Protein AF-W4SH90-F1 (afdb_monomer_lite)

Secondary structure (DSSP, 8-state):
----------------S-SEEEETTEEEEEEEEEETTEEEEEEEEEETTS-EEEEEE-S--BSSHHHHHHHHHHHHHHEEE-TT--EEE-

Structure (mmCIF, N/CA/C/O backbone):
data_AF-W4SH90-F1
#
_entry.id   AF-W4SH90-F1
#
loop_
_atom_site.group_PDB
_atom_site.id
_atom_site.type_symbol
_atom_site.label_atom_id
_atom_site.label_alt_id
_atom_site.label_comp_id
_atom_site.label_asym_id
_atom_site.label_entity_id
_atom_site.label_seq_id
_atom_site.pdbx_PDB_ins_code
_atom_site.Cartn_x
_atom_site.Cartn_y
_atom_site.Cartn_z
_atom_site.occupancy
_atom_site.B_iso_or_equiv
_atom_site.auth_seq_id
_atom_site.auth_comp_id
_atom_site.auth_asym_id
_atom_site.auth_atom_id
_atom_site.pdbx_PDB_model_num
ATOM 1 N N . MET A 1 1 ? -13.991 21.041 -46.698 1.00 39.53 1 MET A N 1
ATOM 2 C CA . MET A 1 1 ? -13.158 21.230 -45.490 1.00 39.53 1 MET A CA 1
ATOM 3 C C . MET A 1 1 ? -13.722 20.370 -44.364 1.00 39.53 1 MET A C 1
ATOM 5 O O . MET A 1 1 ? -14.774 20.707 -43.840 1.00 39.53 1 MET A O 1
ATOM 9 N N . ARG A 1 2 ? -13.099 19.230 -44.038 1.00 41.41 2 ARG A N 1
ATOM 10 C CA . ARG A 1 2 ? -13.494 18.388 -42.893 1.00 41.41 2 ARG A CA 1
ATOM 11 C C . ARG A 1 2 ? -12.474 18.608 -41.779 1.00 41.41 2 ARG A C 1
ATOM 13 O O . ARG A 1 2 ? -11.289 18.381 -41.993 1.00 41.41 2 ARG A O 1
ATOM 20 N N . ARG A 1 3 ? -12.923 19.130 -40.636 1.00 40.84 3 ARG A N 1
ATOM 21 C CA . ARG A 1 3 ? -12.084 19.319 -39.447 1.00 40.84 3 ARG A CA 1
ATOM 22 C C . ARG A 1 3 ? -11.887 17.950 -38.797 1.00 40.84 3 ARG A C 1
ATOM 24 O O . ARG A 1 3 ? -12.863 17.320 -38.407 1.00 40.84 3 ARG A O 1
ATOM 31 N N . HIS A 1 4 ? -10.640 17.494 -38.732 1.00 39.84 4 HIS A N 1
ATOM 32 C CA . HIS A 1 4 ? -10.242 16.388 -37.870 1.00 39.84 4 HIS A CA 1
ATOM 33 C C . HIS A 1 4 ? -10.229 16.903 -36.432 1.00 39.84 4 HIS A C 1
ATOM 35 O O . HIS A 1 4 ? -9.369 17.698 -36.063 1.00 39.84 4 HIS A O 1
ATOM 41 N N . THR A 1 5 ? -11.193 16.468 -35.630 1.00 49.25 5 THR A N 1
ATOM 42 C CA . THR A 1 5 ? -11.097 16.554 -34.172 1.00 49.25 5 THR A CA 1
ATOM 43 C C . THR A 1 5 ? -10.307 15.323 -33.721 1.00 49.25 5 THR A C 1
ATOM 45 O O . THR A 1 5 ? -10.726 14.212 -34.059 1.00 49.25 5 THR A O 1
ATOM 48 N N . PRO A 1 6 ? -9.167 15.448 -33.022 1.00 44.91 6 PRO A N 1
ATOM 49 C CA . PRO A 1 6 ? -8.522 14.279 -32.450 1.00 44.91 6 PRO A CA 1
ATOM 50 C C . PRO A 1 6 ? -9.398 13.769 -31.304 1.00 44.91 6 PRO A C 1
ATOM 52 O O . PRO A 1 6 ? -9.808 14.539 -30.434 1.00 44.91 6 PRO A O 1
ATOM 55 N N . ALA A 1 7 ? -9.714 12.476 -31.336 1.00 41.84 7 ALA A N 1
ATOM 56 C CA . ALA A 1 7 ? -10.337 11.788 -30.221 1.00 41.84 7 ALA A CA 1
ATOM 57 C C . ALA A 1 7 ? -9.418 11.942 -29.006 1.00 41.84 7 ALA A C 1
ATOM 59 O O . ALA A 1 7 ? -8.291 11.446 -28.999 1.00 41.84 7 ALA A O 1
ATOM 60 N N . THR A 1 8 ? -9.889 12.675 -28.000 1.00 42.88 8 THR A N 1
ATOM 61 C CA . THR A 1 8 ? -9.352 12.618 -26.648 1.00 42.88 8 THR A CA 1
ATOM 62 C C . THR A 1 8 ? -9.306 11.146 -26.271 1.00 42.88 8 THR A C 1
ATOM 64 O O . THR A 1 8 ? -10.353 10.510 -26.159 1.00 42.88 8 THR A O 1
ATOM 67 N N . ALA A 1 9 ? -8.100 10.595 -26.138 1.00 44.88 9 ALA A N 1
ATOM 68 C CA . ALA A 1 9 ? -7.898 9.325 -25.472 1.00 44.88 9 ALA A CA 1
ATOM 69 C C . ALA A 1 9 ? -8.372 9.532 -24.032 1.00 44.88 9 ALA A C 1
ATOM 71 O O . ALA A 1 9 ? -7.632 10.008 -23.174 1.00 44.88 9 ALA A O 1
ATOM 72 N N . ALA A 1 10 ? -9.659 9.283 -23.802 1.00 43.38 10 ALA A N 1
ATOM 73 C CA . ALA A 1 10 ? -10.163 9.017 -22.481 1.00 43.38 10 ALA A CA 1
ATOM 74 C C . ALA A 1 10 ? -9.381 7.789 -22.036 1.00 43.38 10 ALA A C 1
ATOM 76 O O . ALA A 1 10 ? -9.590 6.698 -22.561 1.00 43.38 10 ALA A O 1
ATOM 77 N N . THR A 1 11 ? -8.396 8.005 -21.167 1.00 49.38 11 THR A N 1
ATOM 78 C CA . THR A 1 11 ? -7.760 6.939 -20.411 1.00 49.38 11 THR A CA 1
ATOM 79 C C . THR A 1 11 ? -8.897 6.159 -19.785 1.00 49.38 11 THR A C 1
ATOM 81 O O . THR A 1 11 ? -9.550 6.636 -18.858 1.00 49.38 11 THR A O 1
ATOM 84 N N . GLU A 1 12 ? -9.202 5.015 -20.383 1.00 42.34 12 GLU A N 1
ATOM 85 C CA . GLU A 1 12 ? -10.185 4.081 -19.888 1.00 42.34 12 GLU A CA 1
ATOM 86 C C . GLU A 1 12 ? -9.651 3.652 -18.525 1.00 42.34 12 GLU A C 1
ATOM 88 O O . GLU A 1 12 ? -8.675 2.908 -18.413 1.00 42.34 12 GLU A O 1
ATOM 93 N N . VAL A 1 13 ? -10.202 4.251 -17.471 1.00 47.47 13 VAL A N 1
ATOM 94 C CA . VAL A 1 13 ? -9.907 3.856 -16.103 1.00 47.47 13 VAL A CA 1
ATOM 95 C C . VAL A 1 13 ? -10.553 2.489 -15.969 1.00 47.47 13 VAL A C 1
ATOM 97 O O . VAL A 1 13 ? -11.731 2.390 -15.637 1.00 47.47 13 VAL A O 1
ATOM 100 N N . MET A 1 14 ? -9.804 1.438 -16.315 1.00 44.97 14 MET A N 1
ATOM 101 C CA . MET A 1 14 ? -10.166 0.065 -15.997 1.00 44.97 14 MET A CA 1
ATOM 102 C C . MET A 1 14 ? -10.416 0.024 -14.492 1.00 44.97 14 MET A C 1
ATOM 104 O O . MET A 1 14 ? -9.488 0.032 -13.682 1.00 44.97 14 MET A O 1
ATOM 108 N N . MET A 1 15 ? -11.690 0.054 -14.114 1.00 45.22 15 MET A N 1
ATOM 109 C CA . MET A 1 15 ? -12.128 -0.188 -12.753 1.00 45.22 15 MET A CA 1
ATOM 110 C C . MET A 1 15 ? -11.893 -1.671 -12.473 1.00 45.22 15 MET A C 1
ATOM 112 O O . MET A 1 15 ? -12.769 -2.507 -12.673 1.00 45.22 15 MET A O 1
ATOM 116 N N . GLU A 1 16 ? -10.667 -2.009 -12.074 1.00 52.72 16 GLU A N 1
ATOM 117 C CA . GLU A 1 16 ? -10.335 -3.349 -11.607 1.00 52.72 16 GLU A CA 1
ATOM 118 C C . GLU A 1 16 ? -11.063 -3.649 -10.284 1.00 52.72 16 GLU A C 1
ATOM 120 O O . GLU A 1 16 ? -11.148 -2.780 -9.405 1.00 52.72 16 GLU A O 1
ATOM 125 N N . PRO A 1 17 ? -11.572 -4.881 -10.093 1.00 52.16 17 PRO A N 1
ATOM 126 C CA . PRO A 1 17 ? -12.337 -5.231 -8.908 1.00 52.16 17 PRO A CA 1
ATOM 127 C C . PRO A 1 17 ? -11.427 -5.178 -7.669 1.00 52.16 17 PRO A C 1
ATOM 129 O O . PRO A 1 17 ? -10.405 -5.864 -7.570 1.00 52.16 17 PRO A O 1
ATOM 132 N N . THR A 1 18 ? -11.822 -4.313 -6.728 1.00 56.00 18 THR A N 1
ATOM 133 C CA . THR A 1 18 ? -11.162 -3.910 -5.468 1.00 56.00 18 THR A CA 1
ATOM 134 C C . THR A 1 18 ? -9.807 -3.202 -5.607 1.00 56.00 18 THR A C 1
ATOM 136 O O . THR A 1 18 ? -8.751 -3.767 -5.333 1.00 56.00 18 THR A O 1
ATOM 139 N N . MET A 1 19 ? -9.849 -1.905 -5.944 1.00 75.50 19 MET A N 1
ATOM 140 C CA . MET A 1 19 ? -8.703 -0.981 -5.818 1.00 75.50 19 MET A CA 1
ATOM 141 C C . MET A 1 19 ? -8.197 -0.833 -4.371 1.00 75.50 19 MET A C 1
ATOM 143 O O . MET A 1 19 ? -7.052 -0.444 -4.147 1.00 75.50 19 MET A O 1
ATOM 147 N N . PHE A 1 20 ? -9.041 -1.128 -3.382 1.00 87.88 20 PHE A N 1
ATOM 148 C CA . PHE A 1 20 ? -8.715 -0.978 -1.970 1.00 87.88 20 PHE A CA 1
ATOM 149 C C . PHE A 1 20 ? -9.378 -2.061 -1.110 1.00 87.88 20 PHE A C 1
ATOM 151 O O . PHE A 1 20 ? -10.408 -2.624 -1.485 1.00 87.88 20 PHE A O 1
ATOM 158 N N . ARG A 1 21 ? -8.792 -2.340 0.059 1.00 92.44 21 ARG A N 1
ATOM 159 C CA . ARG A 1 21 ? -9.380 -3.169 1.125 1.00 92.44 21 ARG A CA 1
ATOM 160 C C . ARG A 1 21 ? -9.743 -2.287 2.309 1.00 92.44 21 ARG A C 1
ATOM 162 O O . ARG A 1 21 ? -8.893 -1.554 2.802 1.00 92.44 21 ARG A O 1
ATOM 169 N N . GLN A 1 22 ? -10.980 -2.380 2.782 1.00 93.44 22 GLN A N 1
ATOM 170 C CA . GLN A 1 22 ? -11.425 -1.670 3.979 1.00 93.44 22 GLN A CA 1
ATOM 171 C C . GLN A 1 22 ? -11.365 -2.591 5.203 1.00 93.44 22 GLN A C 1
ATOM 173 O O . GLN A 1 22 ? -11.809 -3.736 5.144 1.00 93.44 22 GLN A O 1
ATOM 178 N N . ILE A 1 23 ? -10.811 -2.086 6.306 1.00 92.81 23 ILE A N 1
ATOM 179 C CA . ILE A 1 23 ? -10.725 -2.768 7.600 1.00 92.81 23 ILE A CA 1
ATOM 180 C C . ILE A 1 23 ? -11.102 -1.750 8.683 1.00 92.81 23 ILE A C 1
ATOM 182 O O . ILE A 1 23 ? -10.319 -0.867 9.040 1.00 92.81 23 ILE A O 1
ATOM 186 N N . GLY A 1 24 ? -12.337 -1.842 9.182 1.00 92.94 24 GLY A N 1
ATOM 187 C CA . GLY A 1 24 ? -12.903 -0.821 10.064 1.00 92.94 24 GLY A CA 1
ATOM 188 C C . GLY A 1 24 ? -12.943 0.549 9.376 1.00 92.94 24 GLY A C 1
ATOM 189 O O . GLY A 1 24 ? -13.439 0.660 8.256 1.00 92.94 24 GLY A O 1
ATOM 190 N N . ARG A 1 25 ? -12.387 1.569 10.043 1.00 95.00 25 ARG A N 1
ATOM 191 C CA . ARG A 1 25 ? -12.254 2.947 9.524 1.00 95.00 25 ARG A CA 1
ATOM 192 C C . ARG A 1 25 ? -11.052 3.162 8.602 1.00 95.00 25 ARG A C 1
ATOM 194 O O . ARG A 1 25 ? -10.795 4.284 8.185 1.00 95.00 25 ARG A O 1
ATOM 201 N N . TYR A 1 26 ? -10.250 2.126 8.375 1.00 95.88 26 TYR A N 1
ATOM 202 C CA . TYR A 1 26 ? -9.041 2.230 7.573 1.00 95.88 26 TYR A CA 1
ATOM 203 C C . TYR A 1 26 ? -9.251 1.612 6.202 1.00 95.88 26 TYR A C 1
ATOM 205 O O . TYR A 1 26 ? -9.918 0.587 6.045 1.00 95.88 26 TYR A O 1
ATOM 213 N N . ARG A 1 27 ? -8.608 2.208 5.211 1.00 95.62 27 ARG A N 1
ATOM 214 C CA . ARG A 1 27 ? -8.576 1.753 3.835 1.00 95.62 27 ARG A CA 1
ATOM 215 C C . ARG A 1 27 ? -7.123 1.529 3.427 1.00 95.62 27 ARG A C 1
ATOM 217 O O . ARG A 1 27 ? -6.284 2.416 3.534 1.00 95.62 27 ARG A O 1
ATOM 224 N N . LEU A 1 28 ? -6.842 0.328 2.939 1.00 95.94 28 LEU A N 1
ATOM 225 C CA . LEU A 1 28 ? -5.566 -0.054 2.350 1.00 95.94 28 LEU A CA 1
ATOM 226 C C . LEU A 1 28 ? -5.684 0.048 0.834 1.00 95.94 28 LEU A C 1
ATOM 228 O O . LEU A 1 28 ? -6.603 -0.532 0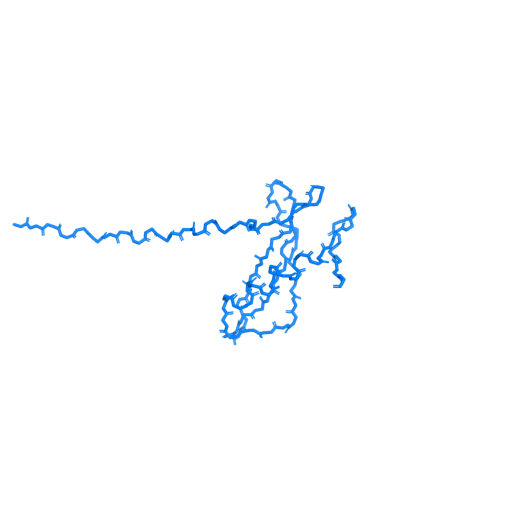.261 1.00 95.94 28 LEU A O 1
ATOM 232 N N . THR A 1 29 ? -4.771 0.762 0.186 1.00 95.56 29 THR A N 1
ATOM 233 C CA . THR A 1 29 ? -4.743 0.907 -1.276 1.00 95.56 29 THR A CA 1
ATOM 234 C C . THR A 1 29 ? -3.397 0.427 -1.803 1.00 95.56 29 THR A C 1
ATOM 236 O O . THR A 1 29 ? -2.352 0.872 -1.328 1.00 95.56 29 THR A O 1
ATOM 239 N N . ALA A 1 30 ? -3.414 -0.474 -2.786 1.00 95.81 30 ALA A N 1
ATOM 240 C CA . ALA A 1 30 ? -2.202 -0.908 -3.469 1.00 95.81 30 ALA A CA 1
ATOM 241 C C . ALA A 1 30 ? -1.692 0.214 -4.381 1.00 95.81 30 ALA A C 1
ATOM 243 O O . ALA A 1 30 ? -2.424 0.724 -5.229 1.00 95.81 30 ALA A O 1
ATOM 244 N N . HIS A 1 31 ? -0.433 0.592 -4.206 1.00 95.06 31 HIS A N 1
ATOM 245 C CA . HIS A 1 31 ? 0.200 1.705 -4.894 1.00 95.06 31 HIS A CA 1
ATOM 246 C C . HIS A 1 31 ? 1.584 1.306 -5.424 1.00 95.06 31 HIS A C 1
ATOM 248 O O . HIS A 1 31 ? 2.148 0.267 -5.068 1.00 95.06 31 HIS A O 1
ATOM 254 N N . THR A 1 32 ? 2.124 2.127 -6.320 1.00 94.81 32 THR A N 1
ATOM 255 C CA . THR A 1 32 ? 3.447 1.935 -6.917 1.00 94.81 32 THR A CA 1
ATOM 256 C C . THR A 1 32 ? 4.182 3.257 -6.961 1.00 94.81 32 THR A C 1
ATOM 258 O O . THR A 1 32 ? 3.647 4.235 -7.479 1.00 94.81 32 THR A O 1
ATOM 261 N N . VAL A 1 33 ? 5.425 3.268 -6.493 1.00 93.88 33 VAL A N 1
ATOM 262 C CA . VAL A 1 33 ? 6.272 4.461 -6.493 1.00 93.88 33 VAL A CA 1
ATOM 263 C C . VAL A 1 33 ? 7.417 4.262 -7.485 1.00 93.88 33 VAL A C 1
ATOM 265 O O . VAL A 1 33 ? 8.166 3.291 -7.338 1.00 93.88 33 VAL A O 1
ATOM 268 N N . PRO A 1 34 ? 7.593 5.146 -8.481 1.00 93.94 34 PRO A N 1
ATOM 269 C CA . PRO A 1 34 ? 8.783 5.129 -9.320 1.00 93.94 34 PRO A CA 1
ATOM 270 C C . PRO A 1 34 ? 9.997 5.602 -8.507 1.00 93.94 34 PRO A C 1
ATOM 272 O O . PRO A 1 34 ? 9.971 6.665 -7.888 1.00 93.94 34 PRO A O 1
ATOM 275 N N . VAL A 1 35 ? 11.075 4.820 -8.502 1.00 89.44 35 VAL A N 1
ATOM 276 C CA . VAL A 1 35 ? 12.325 5.127 -7.794 1.00 89.44 35 VAL A CA 1
ATOM 277 C C . VAL A 1 35 ? 13.502 4.731 -8.678 1.00 89.44 35 VAL A C 1
ATOM 279 O O . VAL A 1 35 ? 13.731 3.552 -8.912 1.00 89.44 35 VAL A O 1
ATOM 282 N N . GLY A 1 36 ? 14.276 5.706 -9.164 1.00 86.69 36 GLY A N 1
ATOM 283 C CA . GLY A 1 36 ? 15.532 5.434 -9.880 1.00 86.69 36 GLY A CA 1
ATOM 284 C C . GLY A 1 36 ? 15.383 4.574 -11.143 1.00 86.69 36 GLY A C 1
ATOM 285 O O . GLY A 1 36 ? 16.236 3.734 -11.402 1.00 86.69 36 GLY A O 1
ATOM 286 N N . GLY A 1 37 ? 14.296 4.752 -11.900 1.00 90.00 37 GLY A N 1
ATOM 287 C CA . GLY A 1 37 ? 14.035 4.010 -13.143 1.00 90.00 37 GLY A CA 1
ATOM 288 C C . GLY A 1 37 ? 13.346 2.654 -12.961 1.00 90.00 37 GLY A C 1
ATOM 289 O O . GLY A 1 37 ? 13.003 2.023 -13.953 1.00 90.00 37 GLY A O 1
ATOM 290 N N . VAL A 1 38 ? 13.096 2.233 -11.720 1.00 95.50 38 VAL A N 1
ATOM 291 C CA . VAL A 1 38 ? 12.298 1.044 -11.382 1.00 95.50 38 VAL A CA 1
ATOM 292 C C . VAL A 1 38 ? 11.061 1.435 -10.573 1.00 95.50 38 VAL A C 1
ATOM 294 O O . VAL A 1 38 ? 10.888 2.595 -10.198 1.00 95.50 38 VAL A O 1
ATOM 297 N N . PHE A 1 39 ? 10.203 0.464 -10.274 1.00 96.38 39 PHE A N 1
ATOM 298 C CA . PHE A 1 39 ? 8.991 0.644 -9.482 1.00 96.38 39 PHE A CA 1
ATOM 299 C C . PHE A 1 39 ? 9.076 -0.145 -8.177 1.00 96.38 39 PHE A C 1
ATOM 301 O O . PHE A 1 39 ? 9.416 -1.329 -8.174 1.00 96.38 39 PHE A O 1
ATOM 308 N N . SER A 1 40 ? 8.728 0.496 -7.065 1.00 95.75 40 SER A N 1
ATOM 309 C CA . SER A 1 40 ? 8.578 -0.153 -5.763 1.00 95.75 40 SER A CA 1
ATOM 310 C C . SER A 1 40 ? 7.100 -0.259 -5.386 1.00 95.75 40 SER A C 1
ATOM 312 O O . SER A 1 40 ? 6.360 0.714 -5.560 1.00 95.75 40 SER A O 1
ATOM 314 N N . PRO A 1 41 ? 6.649 -1.406 -4.857 1.00 95.88 41 PRO A N 1
ATOM 315 C CA . PRO A 1 41 ? 5.291 -1.564 -4.371 1.00 95.88 41 PRO A CA 1
ATOM 316 C C . PRO A 1 41 ? 5.131 -0.871 -3.016 1.00 95.88 41 PRO A C 1
ATOM 318 O O . PRO A 1 41 ? 6.016 -0.903 -2.152 1.00 95.8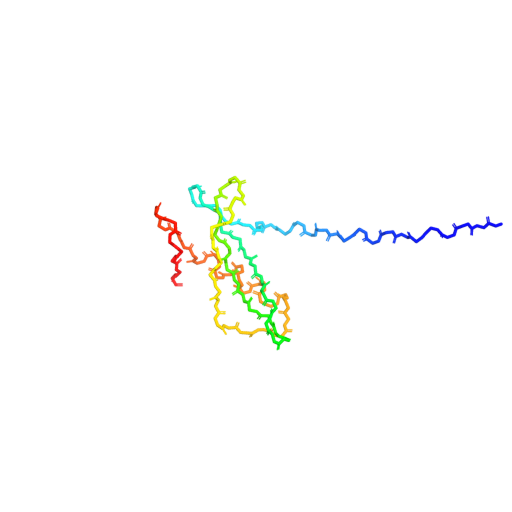8 41 PRO A O 1
ATOM 321 N N . GLU A 1 42 ? 3.968 -0.272 -2.818 1.00 96.38 42 GLU A N 1
ATOM 322 C CA . GLU A 1 42 ? 3.613 0.456 -1.609 1.00 96.38 42 GLU A CA 1
ATOM 323 C C . GLU A 1 42 ? 2.158 0.164 -1.239 1.00 96.38 42 GLU A C 1
ATOM 325 O O . GLU A 1 42 ? 1.312 -0.026 -2.111 1.00 96.38 42 GLU A O 1
ATOM 330 N N . ILE A 1 43 ? 1.859 0.121 0.057 1.00 96.50 43 ILE A N 1
ATOM 331 C CA . ILE A 1 43 ? 0.482 0.160 0.554 1.00 96.50 43 ILE A CA 1
ATOM 332 C C . ILE A 1 43 ? 0.248 1.522 1.181 1.00 96.50 43 ILE A C 1
ATOM 334 O O . ILE A 1 43 ? 0.927 1.892 2.136 1.00 96.50 43 ILE A O 1
ATOM 338 N N . LEU A 1 44 ? -0.734 2.249 0.660 1.00 96.56 44 LEU A N 1
ATOM 339 C CA . LEU A 1 44 ? -1.226 3.467 1.287 1.00 96.56 44 LEU A CA 1
ATOM 340 C C . LEU A 1 44 ? -2.280 3.101 2.325 1.00 96.56 44 LEU A C 1
ATOM 342 O O . LEU A 1 44 ? -3.231 2.377 2.019 1.00 96.56 44 LEU A O 1
ATOM 346 N N . VAL A 1 45 ? -2.109 3.622 3.534 1.00 96.31 45 VAL A N 1
ATOM 347 C CA . VAL A 1 45 ? -3.089 3.535 4.614 1.00 96.31 45 VAL A CA 1
ATOM 348 C C . VAL A 1 45 ? -3.807 4.872 4.691 1.00 96.31 45 VAL A C 1
ATOM 350 O O . VAL A 1 45 ? -3.178 5.898 4.944 1.00 96.31 45 VAL A O 1
ATOM 353 N N . SER A 1 46 ? -5.117 4.869 4.478 1.00 96.12 46 SER A N 1
ATOM 354 C CA . SER A 1 46 ? -5.972 6.047 4.609 1.00 96.12 46 SER A CA 1
ATOM 355 C C . SER A 1 46 ? -7.115 5.790 5.585 1.00 96.12 46 SER A C 1
ATOM 357 O O . SER A 1 46 ? -7.432 4.639 5.893 1.00 96.12 46 SER A O 1
ATOM 359 N N . PHE A 1 47 ? -7.757 6.852 6.057 1.00 95.56 47 PHE A N 1
ATOM 360 C CA . PHE A 1 47 ? -9.113 6.748 6.581 1.00 95.56 47 PHE A CA 1
ATOM 361 C C . PHE A 1 47 ? -10.111 6.482 5.441 1.00 95.56 47 PHE A C 1
ATOM 363 O O . PHE A 1 47 ? -9.785 6.597 4.251 1.00 95.56 47 PHE A O 1
ATOM 370 N N . ASP A 1 48 ? -11.312 6.051 5.807 1.00 90.50 48 ASP A N 1
ATOM 371 C CA . ASP A 1 48 ? -12.430 5.769 4.904 1.00 90.50 48 ASP A CA 1
ATOM 372 C C . ASP A 1 48 ? -12.982 7.026 4.213 1.00 90.50 48 ASP A C 1
ATOM 374 O O . ASP A 1 48 ? -13.483 6.934 3.093 1.00 90.50 48 ASP A O 1
ATOM 378 N N . ASP A 1 49 ? -12.792 8.199 4.817 1.00 89.50 49 ASP A N 1
ATOM 379 C CA . ASP A 1 49 ? -13.054 9.513 4.212 1.00 89.50 49 ASP A CA 1
ATOM 380 C C . ASP A 1 49 ? -12.036 9.927 3.126 1.00 89.50 49 ASP A C 1
ATOM 382 O O . ASP A 1 49 ? -12.229 10.930 2.437 1.00 89.50 49 ASP A O 1
ATOM 386 N N . GLY A 1 50 ? -10.970 9.140 2.935 1.00 83.50 50 GLY A N 1
ATOM 387 C CA . GLY A 1 50 ? -9.946 9.358 1.916 1.00 83.50 50 GLY A CA 1
ATOM 388 C C . GLY A 1 50 ? -8.688 10.089 2.392 1.00 83.50 50 GLY A C 1
ATOM 389 O O . GLY A 1 50 ? -7.793 10.308 1.575 1.00 83.50 50 GLY A O 1
ATOM 390 N N . ILE A 1 51 ? -8.558 10.429 3.680 1.00 93.06 51 ILE A N 1
ATOM 391 C CA . ILE A 1 51 ? -7.328 11.036 4.214 1.00 93.06 51 ILE A CA 1
ATOM 392 C C . ILE A 1 51 ? -6.218 9.981 4.307 1.00 93.06 51 ILE A C 1
ATOM 394 O O . ILE A 1 51 ? -6.256 9.097 5.162 1.00 93.06 51 ILE A O 1
ATOM 398 N N . THR A 1 52 ? -5.198 10.076 3.450 1.00 94.62 52 THR A N 1
ATOM 399 C CA . THR A 1 52 ? -4.000 9.222 3.527 1.00 94.62 52 THR A CA 1
ATOM 400 C C . THR A 1 52 ? -3.158 9.579 4.749 1.00 94.62 52 THR A C 1
ATOM 402 O O . THR A 1 52 ? -2.713 10.714 4.894 1.00 94.62 52 THR A O 1
ATOM 405 N N . LEU A 1 53 ? -2.907 8.591 5.605 1.00 94.62 53 LEU A N 1
ATOM 406 C CA . LEU A 1 53 ? -2.081 8.718 6.803 1.00 94.62 53 LEU A CA 1
ATOM 407 C C . LEU A 1 53 ? -0.599 8.542 6.481 1.00 94.62 53 LEU A C 1
ATOM 409 O O . LEU A 1 53 ? 0.223 9.374 6.855 1.00 94.62 53 LEU A O 1
ATOM 413 N N . TYR A 1 54 ? 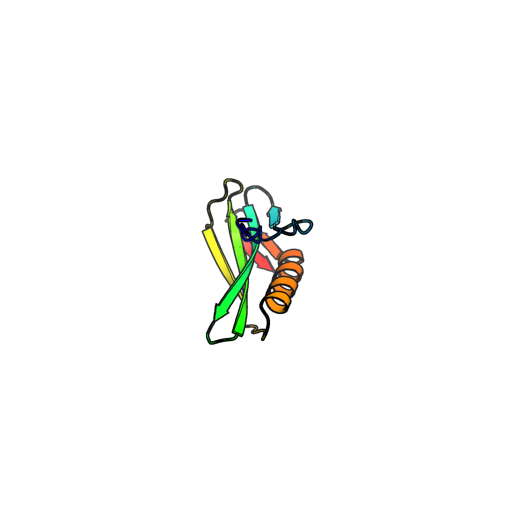-0.259 7.445 5.801 1.00 96.50 54 TYR A N 1
ATOM 414 C CA . TYR A 1 54 ? 1.110 7.126 5.406 1.00 96.50 54 TYR A CA 1
ATOM 415 C C . TYR A 1 54 ? 1.148 6.064 4.301 1.00 96.50 54 TYR A C 1
ATOM 417 O O . TYR A 1 54 ? 0.166 5.360 4.047 1.00 96.50 54 TYR A O 1
ATOM 425 N N . GLY A 1 55 ? 2.312 5.942 3.662 1.00 95.19 55 GLY A N 1
ATOM 426 C CA . GLY A 1 55 ? 2.655 4.855 2.748 1.00 95.19 55 GLY A CA 1
ATOM 427 C C . GLY A 1 55 ? 3.652 3.893 3.388 1.00 95.19 55 GLY A C 1
ATOM 428 O O . GLY A 1 55 ? 4.609 4.313 4.039 1.00 95.19 55 GLY A O 1
ATOM 429 N N . HIS A 1 56 ? 3.428 2.592 3.221 1.00 95.44 56 HIS A N 1
ATOM 430 C CA . HIS A 1 56 ? 4.361 1.552 3.632 1.00 95.44 56 HIS A CA 1
ATOM 431 C C . HIS A 1 56 ? 4.955 0.886 2.391 1.00 95.44 56 HIS A C 1
ATOM 433 O O . HIS A 1 56 ? 4.297 0.104 1.701 1.00 95.44 56 HIS A O 1
ATOM 439 N N . ARG A 1 57 ? 6.207 1.231 2.086 1.00 94.94 57 ARG A N 1
ATOM 440 C CA . ARG A 1 57 ? 6.935 0.758 0.905 1.00 94.94 57 ARG A CA 1
ATOM 441 C C . ARG A 1 57 ? 7.739 -0.499 1.226 1.00 94.94 57 ARG A C 1
ATOM 443 O O . ARG A 1 57 ? 8.439 -0.541 2.235 1.00 94.94 57 ARG A O 1
ATOM 450 N N . ARG A 1 58 ? 7.717 -1.490 0.333 1.00 92.31 58 ARG A N 1
ATOM 451 C CA . ARG A 1 58 ? 8.663 -2.620 0.376 1.00 92.31 58 ARG A CA 1
ATOM 452 C C . ARG A 1 58 ? 9.909 -2.299 -0.443 1.00 92.31 58 ARG A C 1
ATOM 454 O O . ARG A 1 58 ? 9.840 -1.631 -1.468 1.00 92.31 58 ARG A O 1
ATOM 461 N N . GLU A 1 59 ? 11.045 -2.837 -0.017 1.00 90.38 59 GLU A N 1
ATOM 462 C CA . GLU A 1 59 ? 12.340 -2.619 -0.680 1.00 90.38 59 GLU A CA 1
ATOM 463 C C . GLU A 1 59 ? 12.487 -3.358 -2.020 1.00 90.38 59 GLU A C 1
ATOM 465 O O . GLU A 1 59 ? 13.455 -3.144 -2.749 1.00 90.38 59 GLU A O 1
ATOM 470 N N . MET A 1 60 ? 11.516 -4.205 -2.370 1.00 92.19 60 MET A N 1
ATOM 471 C CA . MET A 1 60 ? 11.492 -4.921 -3.640 1.00 92.19 60 MET A CA 1
ATOM 472 C C . MET A 1 60 ? 11.323 -3.945 -4.816 1.00 92.19 60 MET A C 1
ATOM 474 O O . MET A 1 60 ? 10.631 -2.927 -4.719 1.00 92.19 60 MET A O 1
ATOM 478 N N . ARG A 1 61 ? 11.980 -4.257 -5.932 1.00 94.88 61 ARG A N 1
ATOM 479 C CA . ARG A 1 61 ? 12.026 -3.425 -7.137 1.00 94.88 61 ARG A CA 1
ATOM 480 C C . ARG A 1 61 ? 11.546 -4.237 -8.328 1.00 94.88 61 ARG A C 1
ATOM 482 O O . ARG A 1 61 ? 11.878 -5.412 -8.440 1.00 94.88 61 ARG A O 1
ATOM 489 N N . PHE A 1 62 ? 10.786 -3.593 -9.200 1.00 96.19 62 PHE A N 1
ATOM 490 C CA . PHE A 1 62 ? 10.233 -4.183 -10.411 1.00 96.19 62 PHE A CA 1
ATOM 491 C C . PHE A 1 62 ? 10.541 -3.288 -11.603 1.00 96.19 62 PHE A C 1
ATOM 493 O O . PHE A 1 62 ? 10.444 -2.065 -11.503 1.00 96.19 62 PHE A O 1
ATOM 500 N N . ASP A 1 63 ? 10.831 -3.896 -12.748 1.00 96.69 63 ASP A N 1
ATOM 501 C CA . ASP A 1 63 ? 11.104 -3.158 -13.986 1.00 96.69 63 ASP A CA 1
ATOM 502 C C . ASP A 1 63 ? 9.838 -2.530 -14.584 1.00 96.69 63 ASP A C 1
ATOM 504 O O . ASP A 1 63 ? 9.909 -1.591 -15.372 1.00 96.69 63 ASP A O 1
ATOM 508 N N . THR A 1 64 ? 8.658 -3.029 -14.200 1.00 95.50 64 THR A N 1
ATOM 509 C CA . THR A 1 64 ? 7.374 -2.525 -14.694 1.00 95.50 64 THR A CA 1
ATOM 510 C C . THR A 1 64 ? 6.455 -2.106 -13.558 1.00 95.50 64 THR A C 1
ATOM 512 O O . THR A 1 64 ? 6.372 -2.757 -12.511 1.00 95.50 64 THR A O 1
ATOM 515 N N . GLN A 1 65 ? 5.703 -1.033 -13.800 1.00 94.81 65 GLN A N 1
ATOM 516 C CA . GLN A 1 65 ? 4.677 -0.558 -12.877 1.00 94.81 65 GLN A CA 1
ATOM 517 C C . GLN A 1 65 ? 3.606 -1.625 -12.642 1.00 94.81 65 GLN A C 1
ATOM 519 O O . GLN A 1 65 ? 3.168 -1.819 -11.513 1.00 94.81 65 GLN A O 1
ATOM 524 N N . LEU A 1 66 ? 3.223 -2.353 -13.695 1.00 94.75 66 LEU A N 1
ATOM 525 C CA . LEU A 1 66 ? 2.211 -3.403 -13.620 1.00 94.75 66 LEU A CA 1
ATOM 526 C C . LEU A 1 66 ? 2.633 -4.533 -12.669 1.00 94.75 66 LEU A C 1
ATOM 528 O O . LEU A 1 66 ? 1.847 -4.937 -11.815 1.00 94.75 66 LEU A O 1
ATOM 532 N N . ALA A 1 67 ? 3.884 -5.000 -12.755 1.00 95.50 67 ALA A N 1
ATOM 533 C CA . ALA A 1 67 ? 4.392 -6.039 -11.860 1.00 95.50 67 ALA A CA 1
ATOM 534 C C . ALA A 1 67 ? 4.459 -5.562 -10.400 1.00 95.50 67 ALA A C 1
ATOM 536 O O . ALA A 1 67 ? 4.008 -6.278 -9.504 1.00 95.50 67 ALA A O 1
ATOM 537 N N . ALA A 1 68 ? 4.935 -4.332 -10.159 1.00 96.06 68 ALA A N 1
ATOM 538 C CA . ALA A 1 68 ? 4.914 -3.738 -8.822 1.00 96.06 68 ALA A CA 1
ATOM 539 C C . ALA A 1 68 ? 3.483 -3.619 -8.277 1.00 96.06 68 ALA A C 1
ATOM 541 O O . ALA A 1 68 ? 3.237 -3.923 -7.111 1.00 96.06 68 ALA A O 1
ATOM 542 N N . HIS A 1 69 ? 2.526 -3.216 -9.116 1.00 95.00 69 HIS A N 1
ATOM 543 C CA . HIS A 1 69 ? 1.138 -3.048 -8.704 1.00 95.00 69 HIS A CA 1
ATOM 544 C C . HIS A 1 69 ? 0.478 -4.391 -8.370 1.00 95.00 69 HIS A C 1
ATOM 546 O O . HIS A 1 69 ? -0.157 -4.520 -7.323 1.00 95.00 69 HIS A O 1
ATOM 552 N N . HIS A 1 70 ? 0.672 -5.420 -9.201 1.00 95.00 70 HIS A N 1
ATOM 553 C CA . HIS A 1 70 ? 0.186 -6.769 -8.904 1.00 95.00 70 HIS A CA 1
ATOM 554 C C . HIS A 1 70 ? 0.777 -7.316 -7.604 1.00 95.00 70 HIS A C 1
ATOM 556 O O . HIS A 1 70 ? 0.037 -7.857 -6.779 1.00 95.00 70 HIS A O 1
ATOM 562 N N . TYR A 1 71 ? 2.079 -7.113 -7.379 1.00 95.38 71 TYR A N 1
ATOM 563 C CA . TYR A 1 71 ? 2.709 -7.483 -6.116 1.00 95.38 71 TYR A CA 1
ATOM 564 C C . TYR A 1 71 ? 2.078 -6.736 -4.935 1.00 95.38 71 TYR A C 1
ATOM 566 O O . TYR A 1 71 ? 1.705 -7.361 -3.942 1.00 95.38 71 TYR A O 1
ATOM 574 N N . ALA A 1 72 ? 1.908 -5.412 -5.041 1.00 95.81 72 ALA A N 1
ATOM 575 C CA . ALA A 1 72 ? 1.282 -4.598 -4.002 1.00 95.81 72 ALA A CA 1
ATOM 576 C C . ALA A 1 72 ? -0.142 -5.080 -3.684 1.00 95.81 72 ALA A C 1
ATOM 578 O O . ALA A 1 72 ? -0.499 -5.179 -2.513 1.00 95.81 72 ALA A O 1
ATOM 579 N N . ARG A 1 73 ? -0.936 -5.458 -4.696 1.00 94.81 73 ARG A N 1
ATOM 580 C CA . ARG A 1 73 ? -2.284 -6.023 -4.507 1.00 94.81 73 ARG A CA 1
ATOM 581 C C . ARG A 1 73 ? -2.258 -7.361 -3.774 1.00 94.81 73 ARG A C 1
ATOM 583 O O . ARG A 1 73 ? -3.024 -7.551 -2.829 1.00 94.81 73 ARG A O 1
ATOM 590 N N . GLN A 1 74 ? -1.373 -8.276 -4.165 1.00 94.19 74 GLN A N 1
ATOM 591 C CA . GLN A 1 74 ? -1.249 -9.576 -3.502 1.00 94.19 74 GLN A CA 1
ATOM 592 C C . GLN A 1 74 ? -0.783 -9.423 -2.049 1.00 94.19 74 GLN A C 1
ATOM 594 O O . GLN A 1 74 ? -1.332 -10.059 -1.148 1.00 94.19 74 GLN A O 1
ATOM 599 N N . TRP A 1 75 ? 0.205 -8.559 -1.816 1.00 94.69 75 TRP A N 1
ATOM 600 C CA . TRP A 1 75 ? 0.698 -8.241 -0.481 1.00 94.69 75 TRP A CA 1
ATOM 601 C C . TRP A 1 75 ? -0.388 -7.594 0.379 1.00 94.69 75 TRP A C 1
ATOM 603 O O . TRP A 1 75 ? -0.615 -8.036 1.503 1.00 94.69 75 TRP A O 1
ATOM 613 N N . MET A 1 76 ? -1.140 -6.643 -0.181 1.00 95.50 76 MET A N 1
ATOM 614 C CA . MET A 1 76 ? -2.281 -6.019 0.482 1.00 95.50 76 MET A CA 1
ATOM 615 C C . MET A 1 76 ? -3.305 -7.058 0.931 1.00 95.50 76 MET A C 1
ATOM 617 O O . MET A 1 76 ? -3.864 -6.893 2.006 1.00 95.50 76 MET A O 1
ATOM 621 N N . GLY A 1 77 ? -3.529 -8.141 0.180 1.00 93.50 77 GLY A N 1
ATOM 622 C CA . GLY A 1 77 ? -4.407 -9.246 0.589 1.00 93.50 77 GLY A CA 1
ATOM 623 C C . GLY A 1 77 ? -3.975 -9.967 1.875 1.00 93.50 77 GLY A C 1
ATOM 624 O O . GLY A 1 77 ? -4.820 -10.540 2.557 1.00 93.50 77 GLY A O 1
ATOM 625 N N . ARG A 1 78 ? -2.688 -9.899 2.234 1.00 93.94 78 ARG A N 1
ATOM 626 C CA . ARG A 1 78 ? -2.095 -10.504 3.443 1.00 93.94 78 ARG A CA 1
ATOM 627 C C . ARG A 1 78 ? -1.944 -9.518 4.600 1.00 93.94 78 ARG A C 1
ATOM 629 O O . ARG A 1 78 ? -1.567 -9.913 5.700 1.00 93.94 78 ARG A O 1
ATOM 636 N N . CYS A 1 79 ? -2.209 -8.239 4.351 1.00 94.50 79 CYS A N 1
ATOM 637 C CA . CYS A 1 79 ? -2.119 -7.214 5.374 1.00 94.50 79 CYS A CA 1
ATOM 638 C C . CYS A 1 79 ? -3.347 -7.200 6.288 1.00 94.50 79 CYS A C 1
ATOM 640 O O . CYS A 1 79 ? -4.483 -7.410 5.851 1.00 94.50 79 CYS A O 1
ATOM 642 N N . THR A 1 80 ? -3.109 -6.856 7.545 1.00 94.62 80 THR A N 1
ATOM 643 C CA . THR A 1 80 ? -4.115 -6.410 8.505 1.00 94.62 80 THR A CA 1
ATOM 644 C C . THR A 1 80 ? -3.708 -5.040 9.048 1.00 94.62 80 THR A C 1
ATOM 646 O O . THR A 1 80 ? -2.653 -4.506 8.698 1.00 94.6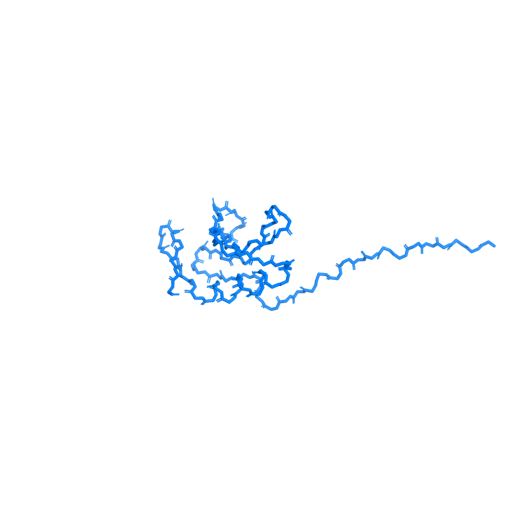2 80 THR A O 1
ATOM 649 N N . ILE A 1 81 ? -4.565 -4.434 9.858 1.00 94.94 81 ILE A N 1
ATOM 650 C CA . ILE A 1 81 ? -4.280 -3.160 10.505 1.00 94.94 81 ILE A CA 1
ATOM 651 C C . ILE A 1 81 ? -4.770 -3.198 11.945 1.00 94.94 81 ILE A C 1
ATOM 653 O O . ILE A 1 81 ? -5.877 -3.662 12.229 1.00 94.94 81 ILE A O 1
ATOM 657 N N . THR A 1 82 ? -3.936 -2.721 12.863 1.00 94.75 82 THR A N 1
ATOM 658 C CA . THR A 1 82 ? -4.319 -2.624 14.272 1.00 94.75 82 THR A CA 1
ATOM 659 C C . THR A 1 82 ? -5.351 -1.508 14.474 1.00 94.75 82 THR A C 1
ATOM 661 O O . THR A 1 82 ? -5.458 -0.601 13.642 1.00 94.75 82 THR A O 1
ATOM 664 N N . PRO A 1 83 ? -6.076 -1.477 15.607 1.00 91.94 83 PRO A N 1
ATOM 665 C CA . PRO A 1 83 ? -6.974 -0.363 15.931 1.00 91.94 83 PRO A CA 1
ATOM 666 C C . PRO A 1 83 ? -6.285 1.014 15.975 1.00 91.94 83 PRO A C 1
ATOM 668 O O . PRO A 1 83 ? -6.949 2.040 15.826 1.00 91.94 83 PRO A O 1
ATOM 671 N N . LEU A 1 84 ? -4.959 1.041 16.163 1.00 92.75 84 LEU A N 1
ATOM 672 C CA . LEU A 1 84 ? -4.139 2.255 16.146 1.00 92.75 84 LEU A CA 1
ATOM 673 C C . LEU A 1 84 ? -3.728 2.689 14.730 1.00 92.75 84 LEU A C 1
ATOM 675 O O . LEU A 1 84 ? -3.116 3.740 14.570 1.00 92.75 84 LEU A O 1
ATOM 679 N N . GLY A 1 85 ? -4.072 1.919 13.697 1.00 91.31 85 GLY A N 1
ATOM 680 C CA . GLY A 1 85 ? -3.739 2.238 12.311 1.00 91.31 85 GLY A CA 1
ATOM 681 C C . GLY A 1 85 ? -2.357 1.755 11.879 1.00 91.31 85 GLY A C 1
ATOM 682 O O . GLY A 1 85 ? -1.822 2.270 10.900 1.00 91.31 85 GLY A O 1
ATOM 683 N N . ILE A 1 86 ? -1.760 0.798 12.594 1.00 94.44 86 ILE A N 1
ATOM 684 C CA . ILE A 1 86 ? -0.447 0.232 12.254 1.00 94.44 86 ILE A CA 1
ATOM 685 C C . ILE A 1 86 ? -0.651 -0.940 11.297 1.00 94.44 86 ILE A C 1
ATOM 687 O O . ILE A 1 86 ? -1.362 -1.889 11.630 1.00 94.44 86 ILE A O 1
ATOM 691 N N . LEU A 1 87 ? -0.0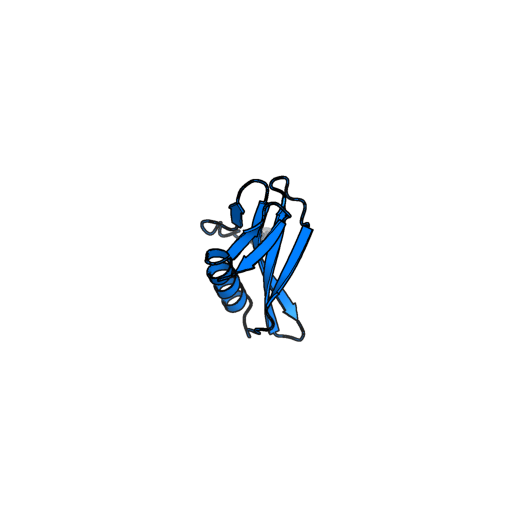50 -0.854 10.110 1.00 95.56 87 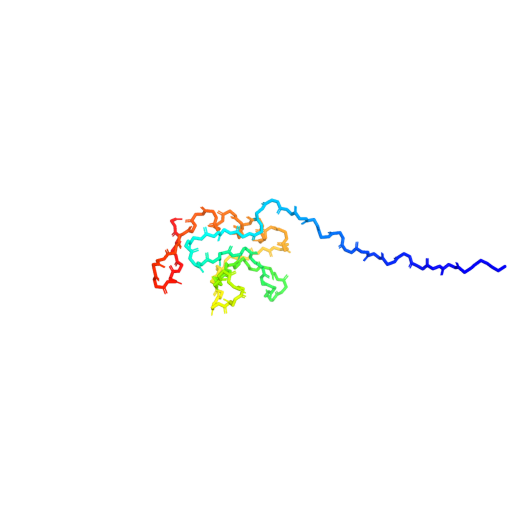LEU A N 1
ATOM 692 C CA . LEU A 1 87 ? -0.091 -1.903 9.101 1.00 95.56 87 LEU A CA 1
ATOM 693 C C . LEU A 1 87 ? 0.758 -3.095 9.547 1.00 95.56 87 LEU A C 1
ATOM 695 O O . LEU A 1 87 ? 1.939 -2.949 9.856 1.00 95.56 87 LEU A O 1
ATOM 699 N N . GLU A 1 88 ? 0.172 -4.282 9.493 1.00 94.50 88 GLU A N 1
ATOM 700 C CA . GLU A 1 88 ? 0.850 -5.548 9.757 1.00 94.50 88 GLU A CA 1
ATOM 701 C C . GLU A 1 88 ? 0.705 -6.441 8.522 1.00 94.50 88 GLU A C 1
ATOM 703 O O . GLU A 1 88 ? -0.319 -6.400 7.837 1.00 94.50 88 GLU A O 1
ATOM 708 N N . SER A 1 89 ? 1.714 -7.249 8.194 1.00 87.94 89 SER A N 1
ATOM 709 C CA . SER A 1 89 ? 1.595 -8.249 7.126 1.00 87.94 89 SER A CA 1
ATOM 710 C C . SER A 1 89 ? 2.181 -9.578 7.563 1.00 87.94 89 SER A C 1
ATOM 712 O O . SER A 1 89 ? 3.324 -9.598 8.020 1.00 87.94 89 SER A O 1
ATOM 714 N N . LEU A 1 90 ? 1.411 -10.649 7.368 1.00 65.50 90 LEU A N 1
ATOM 715 C CA . LEU A 1 90 ? 1.835 -12.036 7.572 1.00 65.50 90 LEU A CA 1
ATOM 716 C C . LEU A 1 90 ? 2.774 -12.518 6.457 1.00 65.50 90 LEU A C 1
ATOM 718 O O . LEU A 1 90 ? 2.578 -12.101 5.287 1.00 65.50 90 LEU A O 1
#

Foldseek 3Di:
DDDDDDPDPPVPPPPDPDQWDDDPQKIWGWAWDDDPQWIWIWIFIAGPVGHTPDIDTDPDTHNDRVVSRVVSVVQNVQWDADPVGRIDGD

Radius of gyration: 16.85 Å; chains: 1; bounding box: 29×33×62 Å

pLDDT: mean 83.78, std 19.7, range [39.53, 96.69]

Sequence (90 aa):
MRRHTPATAATEVMMEPTMFRQIGRYRLTAHTVPVGGVFSPEILVSFDDGITLYGHRREMRFDTQLAAHHYARQWMGRCTITPLGILESL

Organism: NCBI:txid1418095